Protein AF-A0A841J0K7-F1 (afdb_monomer_lite)

Sequence (128 aa):
MTTTETADQQRRRPMVLHPRRRPQEEREVPAPGAAVTATAQAAEIRTIAAMFCGDTHIYKVCATSGGVLLQYSRDVDSPAPALEAVGYTTTVLRAGLLLVTGGLDLVELLDAQIAGLTALREAIAETR

pLDDT: mean 76.12, std 19.6, range [40.81, 97.69]

Organism: NCBI:txid1478215

Foldseek 3Di:
DDDDDDDDDDDDDDDPDDPPDDPPPPPPPQDPVLVVVQVVVQVVLLVQLCVQFNNVFWDDWDGDSAHIKTFGHLVTDDSQVSLVVQPWDWDDPDRRIIGTHDGPPVVVVVVVVVVVVVVVVVVVVVVD

Structure (mmCIF, N/CA/C/O backbone):
data_AF-A0A841J0K7-F1
#
_entry.id   AF-A0A841J0K7-F1
#
loop_
_atom_site.group_PDB
_atom_site.id
_atom_site.type_symbol
_atom_site.label_atom_id
_atom_site.label_alt_id
_atom_site.label_comp_id
_atom_site.label_asym_id
_atom_site.label_entity_id
_atom_site.label_seq_id
_atom_site.pdbx_PDB_ins_code
_atom_site.Cartn_x
_atom_site.Cartn_y
_atom_site.Cartn_z
_atom_site.occupancy
_atom_site.B_iso_or_equiv
_atom_site.auth_seq_id
_atom_site.auth_comp_id
_atom_site.auth_asym_id
_atom_site.auth_atom_id
_atom_site.pdbx_PDB_model_num
ATOM 1 N N . MET A 1 1 ? -26.682 34.045 -79.552 1.00 47.53 1 MET A N 1
ATOM 2 C CA . MET A 1 1 ? -25.673 33.012 -79.240 1.00 47.53 1 MET A CA 1
ATOM 3 C C . MET A 1 1 ? -24.543 33.651 -78.446 1.00 47.53 1 MET A C 1
ATOM 5 O O . MET A 1 1 ? -23.654 34.213 -79.069 1.00 47.53 1 MET A O 1
ATOM 9 N N . THR A 1 2 ? -24.600 33.623 -77.111 1.00 40.81 2 THR A N 1
ATOM 10 C CA . THR A 1 2 ? -23.433 33.639 -76.198 1.00 40.81 2 THR A CA 1
ATOM 11 C C . THR A 1 2 ? -23.911 33.420 -74.758 1.00 40.81 2 THR A C 1
ATOM 13 O O . THR A 1 2 ? -25.086 33.606 -74.456 1.00 40.81 2 THR A O 1
ATOM 16 N N . THR A 1 3 ? -23.006 32.904 -73.942 1.00 47.28 3 THR A N 1
ATOM 17 C CA . THR A 1 3 ? -23.185 31.914 -72.876 1.00 47.28 3 THR A CA 1
ATOM 18 C C . THR A 1 3 ? -23.316 32.502 -71.466 1.00 47.28 3 THR A C 1
ATOM 20 O O . THR A 1 3 ? -22.927 33.631 -71.196 1.00 47.28 3 THR A O 1
ATOM 23 N N . THR A 1 4 ? -23.871 31.675 -70.583 1.00 46.41 4 THR A N 1
ATOM 24 C CA . THR A 1 4 ? -24.136 31.824 -69.146 1.00 46.41 4 THR A CA 1
ATOM 25 C C . THR A 1 4 ? -22.865 31.815 -68.279 1.00 46.41 4 THR A C 1
ATOM 27 O O . THR A 1 4 ? -22.072 30.890 -68.410 1.00 46.41 4 THR A O 1
ATOM 30 N N . GLU A 1 5 ? -22.732 32.745 -67.325 1.00 46.31 5 GLU A N 1
ATOM 31 C CA . GLU A 1 5 ? -21.845 32.648 -66.140 1.00 46.31 5 GLU A CA 1
ATOM 32 C C . GLU A 1 5 ? -22.324 33.688 -65.099 1.00 46.31 5 GLU A C 1
ATOM 34 O O . GLU A 1 5 ? -22.131 34.885 -65.267 1.00 46.31 5 GLU A O 1
ATOM 39 N N . THR A 1 6 ? -23.333 33.397 -64.278 1.00 44.03 6 THR A N 1
ATOM 40 C CA . THR A 1 6 ? -23.336 32.701 -62.975 1.00 44.03 6 THR A CA 1
ATOM 41 C C . THR A 1 6 ? -22.462 33.337 -61.886 1.00 44.03 6 THR A C 1
ATOM 43 O O . THR A 1 6 ? -21.244 33.275 -61.932 1.00 44.03 6 THR A O 1
ATOM 46 N N . ALA A 1 7 ? -23.165 33.786 -60.840 1.00 43.88 7 ALA A N 1
ATOM 47 C CA . ALA A 1 7 ? -22.740 33.930 -59.447 1.00 43.88 7 ALA A CA 1
ATOM 48 C C . ALA A 1 7 ? -21.775 35.065 -59.084 1.00 43.88 7 ALA A C 1
ATOM 50 O O . ALA A 1 7 ? -20.570 34.878 -59.012 1.00 43.88 7 ALA A O 1
ATOM 51 N N . ASP A 1 8 ? -22.346 36.162 -58.590 1.00 47.88 8 ASP A N 1
ATOM 52 C CA . ASP A 1 8 ? -21.877 36.710 -57.321 1.00 47.88 8 ASP A CA 1
ATOM 53 C C . ASP A 1 8 ? -23.015 37.481 -56.634 1.00 47.88 8 ASP A C 1
ATOM 55 O O . ASP A 1 8 ? -23.945 37.947 -57.289 1.00 47.88 8 ASP A O 1
ATOM 59 N N . GLN A 1 9 ? -22.920 37.648 -55.317 1.00 45.91 9 GLN A N 1
ATOM 60 C CA . GLN A 1 9 ? -23.702 38.615 -54.538 1.00 45.91 9 GLN A CA 1
ATOM 61 C C . GLN A 1 9 ? -25.055 38.168 -53.946 1.00 45.91 9 GLN A C 1
ATOM 63 O O . GLN A 1 9 ? -26.043 38.898 -53.926 1.00 45.91 9 GLN A O 1
ATOM 68 N N . GLN A 1 10 ? -25.060 37.022 -53.268 1.00 51.50 10 GLN A N 1
ATOM 69 C CA . GLN A 1 10 ? -25.915 36.829 -52.090 1.00 51.50 10 GLN A CA 1
ATOM 70 C C . GLN A 1 10 ? -25.067 36.269 -50.954 1.00 51.50 10 GLN A C 1
ATOM 72 O O . GLN A 1 10 ? -24.653 35.119 -51.035 1.00 51.50 10 GLN A O 1
ATOM 77 N N . ARG A 1 11 ? -24.823 37.078 -49.907 1.00 45.94 11 ARG A N 1
ATOM 78 C CA . ARG A 1 11 ? -24.622 36.679 -48.489 1.00 45.94 11 ARG A CA 1
ATOM 79 C C . ARG A 1 11 ? -24.061 37.851 -47.671 1.00 45.94 11 ARG A C 1
ATOM 81 O O . ARG A 1 11 ? -22.885 37.907 -47.337 1.00 45.94 11 ARG A O 1
ATOM 88 N N . ARG A 1 12 ? -24.934 38.782 -47.280 1.00 53.62 12 ARG A N 1
ATOM 89 C CA . ARG A 1 12 ? -24.709 39.635 -46.101 1.00 53.62 12 ARG A CA 1
ATOM 90 C C . ARG A 1 12 ? -25.848 39.416 -45.112 1.00 53.62 12 ARG A C 1
ATOM 92 O O . ARG A 1 12 ? -26.882 40.069 -45.182 1.00 53.62 12 ARG A O 1
ATOM 99 N N . ARG A 1 13 ? -25.649 38.474 -44.191 1.00 55.69 13 ARG A N 1
ATOM 100 C CA . ARG A 1 13 ? -26.305 38.463 -42.879 1.00 55.69 13 ARG A CA 1
ATOM 101 C C . ARG A 1 13 ? -25.236 38.117 -41.842 1.00 55.69 13 ARG A C 1
ATOM 103 O O . ARG A 1 13 ? -24.584 37.088 -42.009 1.00 55.69 13 ARG A O 1
ATOM 110 N N . PRO A 1 14 ? -25.013 38.948 -40.813 1.00 46.69 14 PRO A N 1
ATOM 111 C CA . PRO A 1 14 ? -24.105 38.593 -39.736 1.00 46.69 14 PRO A CA 1
ATOM 112 C C . PRO A 1 14 ? -24.740 37.468 -38.912 1.00 46.69 14 PRO A C 1
ATOM 114 O O . PRO A 1 14 ? -25.845 37.604 -38.390 1.00 46.69 14 PRO A O 1
ATOM 117 N N . MET A 1 15 ? -24.046 36.337 -38.824 1.00 41.97 15 MET A N 1
ATOM 118 C CA . MET A 1 15 ? -24.405 35.252 -37.923 1.00 41.97 15 MET A CA 1
ATOM 119 C C . MET A 1 15 ? -23.807 35.591 -36.555 1.00 41.97 15 MET A C 1
ATOM 121 O O . MET A 1 15 ? -22.602 35.466 -36.349 1.00 41.97 15 MET A O 1
ATOM 125 N N . VAL A 1 16 ? -24.637 36.078 -35.632 1.00 57.09 16 VAL A N 1
ATOM 126 C CA . VAL A 1 16 ? -24.249 36.262 -34.228 1.00 57.09 16 VAL A CA 1
ATOM 127 C C . VAL A 1 16 ? -24.076 34.871 -33.618 1.00 57.09 16 VAL A C 1
ATOM 129 O O . VAL A 1 16 ? -25.054 34.231 -33.225 1.00 57.09 16 VAL A O 1
ATOM 132 N N . LEU A 1 17 ? -22.833 34.381 -33.566 1.00 52.72 17 LEU A N 1
ATOM 133 C CA . LEU A 1 17 ? -22.489 33.198 -32.781 1.00 52.72 17 LEU A CA 1
ATOM 134 C C . LEU A 1 17 ? -22.757 33.516 -31.307 1.00 52.72 17 LEU A C 1
ATOM 136 O O . LEU A 1 17 ? -21.982 34.206 -30.650 1.00 52.72 17 LEU A O 1
ATOM 140 N N . HIS A 1 18 ? -23.863 33.000 -30.783 1.00 53.56 18 HIS A N 1
ATOM 141 C CA . HIS A 1 18 ? -24.041 32.890 -29.345 1.00 53.56 18 HIS A CA 1
ATOM 142 C C . HIS A 1 18 ? -23.062 31.818 -28.846 1.00 53.56 18 HIS A C 1
ATOM 144 O O . HIS A 1 18 ? -23.048 30.715 -29.408 1.00 53.56 18 HIS A O 1
ATOM 150 N N . PRO A 1 19 ? -22.240 32.079 -27.816 1.00 50.8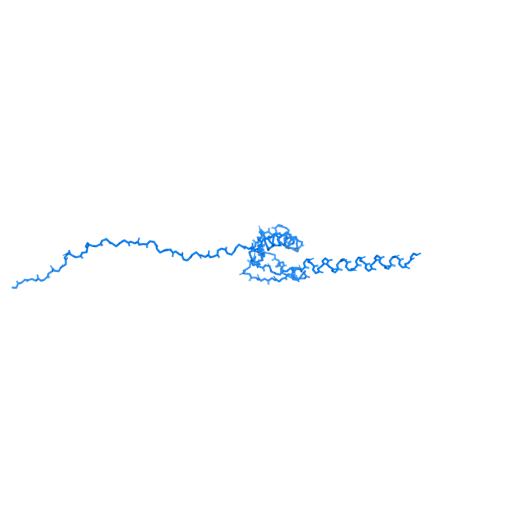8 19 PRO A N 1
ATOM 151 C CA . PRO A 1 19 ? -21.441 31.026 -27.217 1.00 50.88 19 PRO A CA 1
ATOM 152 C C . PRO A 1 19 ? -22.393 29.990 -26.610 1.00 50.88 19 PRO A C 1
ATOM 154 O O . PRO A 1 19 ? -23.168 30.292 -25.701 1.00 50.88 19 PRO A O 1
ATOM 157 N N . ARG A 1 20 ? -22.347 28.755 -27.127 1.00 48.75 20 ARG A N 1
ATOM 158 C CA . ARG A 1 20 ? -22.957 27.592 -26.474 1.00 48.75 20 ARG A CA 1
ATOM 159 C C . ARG A 1 20 ? -22.383 27.515 -25.059 1.00 48.75 20 ARG A C 1
ATOM 161 O O . ARG A 1 20 ? -21.216 27.162 -24.891 1.00 48.75 20 ARG A O 1
ATOM 168 N N . ARG A 1 21 ? -23.193 27.845 -24.047 1.00 49.47 21 ARG A N 1
ATOM 169 C CA . ARG A 1 21 ? -22.920 27.467 -22.657 1.00 49.47 21 ARG A CA 1
ATOM 170 C C . ARG A 1 21 ? -22.714 25.954 -22.653 1.00 49.47 21 ARG A C 1
ATOM 172 O O . ARG A 1 21 ? -23.640 25.212 -22.974 1.00 49.47 21 ARG A O 1
ATOM 179 N N . ARG A 1 22 ? -21.493 25.503 -22.355 1.00 54.69 22 ARG A N 1
ATOM 180 C CA . ARG A 1 22 ? -21.274 24.106 -21.969 1.00 54.69 22 ARG A CA 1
ATOM 181 C C . ARG A 1 22 ? -22.165 23.841 -20.748 1.00 54.69 22 ARG A C 1
ATOM 183 O O . ARG A 1 22 ? -22.266 24.743 -19.910 1.00 54.69 22 ARG A O 1
ATOM 190 N N . PRO A 1 23 ? -22.810 22.670 -20.636 1.00 44.69 23 PRO A N 1
ATOM 191 C CA . PRO A 1 23 ? -23.369 22.249 -19.360 1.00 44.69 23 PRO A CA 1
ATOM 192 C C . PRO A 1 23 ? -22.246 22.366 -18.330 1.00 44.69 23 PRO A C 1
ATOM 194 O O . PRO A 1 23 ? -21.139 21.884 -18.577 1.00 44.69 23 PRO A O 1
ATOM 197 N N . GLN A 1 24 ? -22.485 23.101 -17.245 1.00 44.91 24 GLN A N 1
ATOM 198 C CA . GLN A 1 24 ? -21.602 23.046 -16.090 1.00 44.91 24 GLN A CA 1
ATOM 199 C C . GLN A 1 24 ? -21.602 21.586 -15.647 1.00 44.91 24 GLN A C 1
ATOM 201 O O . GLN A 1 24 ? -22.620 21.104 -15.164 1.00 44.91 24 GLN A O 1
ATOM 206 N N . GLU A 1 25 ? -20.493 20.880 -15.877 1.00 48.53 25 GLU A N 1
ATOM 207 C CA . GLU A 1 25 ? -20.167 19.700 -15.088 1.00 48.53 25 GLU A CA 1
ATOM 208 C C . GLU A 1 25 ? -20.250 20.152 -13.637 1.00 48.53 25 GLU A C 1
ATOM 210 O O . GLU A 1 25 ? -19.482 21.007 -13.181 1.00 48.53 25 GLU A O 1
ATOM 215 N N . GLU A 1 26 ? -21.277 19.653 -12.967 1.00 44.84 26 GLU A N 1
ATOM 216 C CA . GLU A 1 26 ? -21.434 19.677 -11.532 1.00 44.84 26 GLU A CA 1
ATOM 217 C C . GLU A 1 26 ? -20.137 19.094 -10.972 1.00 44.84 26 GLU A C 1
ATOM 219 O O . GLU A 1 26 ? -19.889 17.892 -11.029 1.00 44.84 26 GLU A O 1
ATOM 224 N N . ARG A 1 27 ? -19.214 19.979 -10.576 1.00 46.44 27 ARG A N 1
ATOM 225 C CA . ARG A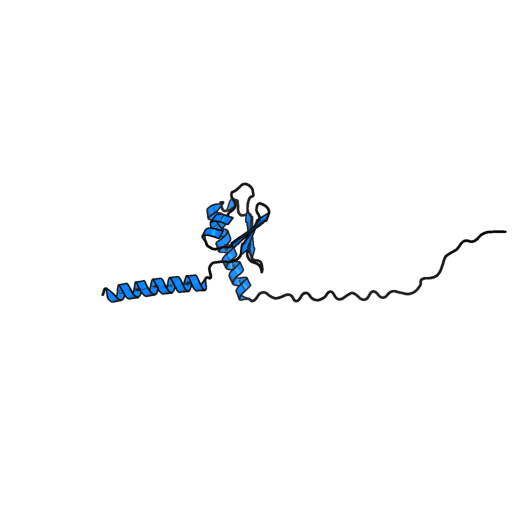 1 27 ? -17.996 19.586 -9.876 1.00 46.44 27 ARG A CA 1
ATOM 226 C C . ARG A 1 27 ? -18.464 19.065 -8.534 1.00 46.44 27 ARG A C 1
ATOM 228 O O . ARG A 1 27 ? -18.605 19.840 -7.592 1.00 46.44 27 ARG A O 1
ATOM 235 N N . GLU A 1 28 ? -18.746 17.773 -8.490 1.00 45.94 28 GLU A N 1
ATOM 236 C CA . GLU A 1 28 ? -18.959 17.033 -7.265 1.00 45.94 28 GLU A CA 1
ATOM 237 C C . GLU A 1 28 ? -17.685 17.213 -6.436 1.00 45.94 28 GLU A C 1
ATOM 239 O O . GLU A 1 28 ? -16.615 16.682 -6.744 1.00 45.94 28 GLU A O 1
ATOM 244 N N . VAL A 1 29 ? -17.759 18.120 -5.463 1.00 54.66 29 VAL A N 1
ATOM 245 C CA . VAL A 1 29 ? -16.673 18.342 -4.518 1.00 54.66 29 VAL A CA 1
ATOM 246 C C . VAL A 1 29 ? -16.626 17.070 -3.682 1.00 54.66 29 VAL A C 1
ATOM 248 O O . VAL A 1 29 ? -17.620 16.779 -3.012 1.00 54.66 29 VAL A O 1
ATOM 251 N N . PRO A 1 30 ? -15.531 16.289 -3.724 1.00 52.81 30 PRO A N 1
ATOM 252 C CA . PRO A 1 30 ? -15.452 1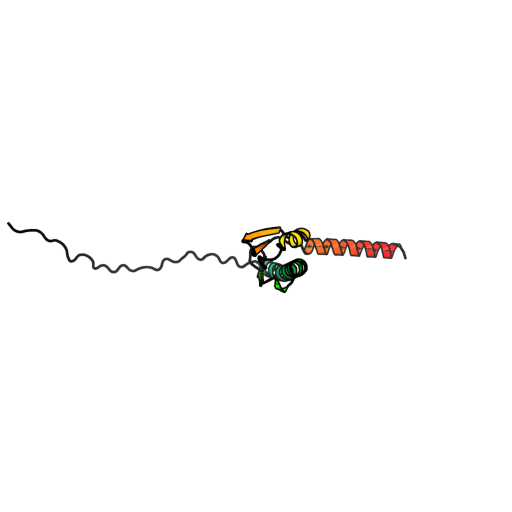5.087 -2.915 1.00 52.81 30 PRO A CA 1
ATOM 253 C C . PRO A 1 30 ? -15.668 15.482 -1.457 1.00 52.81 30 PRO A C 1
ATOM 255 O O . PRO A 1 30 ? -15.113 16.486 -0.995 1.00 52.81 30 PRO A O 1
ATOM 258 N N . ALA A 1 31 ? -16.500 14.713 -0.747 1.00 52.91 31 ALA A N 1
ATOM 259 C CA . ALA A 1 31 ? -16.754 14.950 0.665 1.00 52.91 31 ALA A CA 1
ATOM 260 C C . ALA A 1 31 ? -15.405 15.108 1.391 1.00 52.91 31 ALA A C 1
ATOM 262 O O . ALA A 1 31 ? -14.486 14.326 1.126 1.00 52.91 31 ALA A O 1
ATOM 263 N N . PRO A 1 32 ? -15.249 16.091 2.292 1.00 49.53 32 PRO A N 1
ATOM 264 C CA . PRO A 1 32 ? -13.958 16.408 2.903 1.00 49.53 32 PRO A CA 1
ATOM 265 C C . PRO A 1 32 ? -13.284 15.195 3.570 1.00 49.53 32 PRO A C 1
ATOM 267 O O . PRO A 1 32 ? -12.060 15.123 3.593 1.00 49.53 32 PRO A O 1
ATOM 270 N N . GLY A 1 33 ? -14.060 14.199 4.019 1.00 47.84 33 GLY A N 1
ATOM 271 C CA . GLY A 1 33 ? -13.538 12.921 4.513 1.00 47.84 33 GLY A CA 1
ATOM 272 C C . GLY A 1 33 ? -12.844 12.064 3.446 1.00 47.84 33 GLY A C 1
ATOM 273 O O . GLY A 1 33 ? -11.769 11.539 3.702 1.00 47.84 33 GLY A O 1
ATOM 274 N N . ALA A 1 34 ? -13.377 11.983 2.224 1.00 49.31 34 ALA A N 1
ATOM 275 C CA . ALA A 1 34 ? -12.813 11.155 1.153 1.00 49.31 34 ALA A CA 1
ATOM 276 C C . ALA A 1 34 ? -11.415 11.629 0.712 1.00 49.31 34 ALA A C 1
ATOM 278 O O . ALA A 1 34 ? -10.537 10.817 0.426 1.00 49.31 34 ALA A O 1
ATOM 279 N N . ALA A 1 35 ? -11.178 12.945 0.708 1.00 51.72 35 ALA A N 1
ATOM 280 C CA . ALA A 1 35 ? -9.879 13.521 0.354 1.00 51.72 35 ALA A CA 1
ATOM 281 C C . ALA A 1 35 ? -8.799 13.271 1.430 1.00 51.72 35 ALA A C 1
ATOM 283 O O . ALA A 1 35 ? -7.624 13.075 1.102 1.00 51.72 35 ALA A O 1
ATOM 284 N N . VAL A 1 36 ? -9.189 13.243 2.710 1.00 52.81 36 VAL A N 1
ATOM 285 C CA . VAL A 1 36 ? -8.283 12.952 3.835 1.00 52.81 36 VAL A CA 1
ATOM 286 C C . VAL A 1 36 ? -7.933 11.463 3.870 1.00 52.81 36 VAL A C 1
ATOM 288 O O . VAL A 1 36 ? -6.761 11.110 3.992 1.00 52.81 36 VAL A O 1
ATOM 291 N N . THR A 1 37 ? -8.911 10.581 3.653 1.00 60.56 37 THR A N 1
ATOM 292 C CA . THR A 1 37 ? -8.668 9.132 3.585 1.00 60.56 37 THR A CA 1
ATOM 293 C C . THR A 1 37 ? -7.769 8.768 2.400 1.00 60.56 37 THR A C 1
ATOM 295 O O . THR A 1 37 ? -6.812 8.016 2.564 1.00 60.56 37 THR A O 1
ATOM 298 N N . ALA A 1 38 ? -7.985 9.375 1.227 1.00 60.72 38 ALA A N 1
ATOM 299 C CA . ALA A 1 38 ? -7.175 9.097 0.039 1.00 60.72 38 ALA A CA 1
ATOM 300 C C . ALA A 1 38 ? -5.712 9.570 0.171 1.00 60.72 38 ALA A C 1
ATOM 302 O O . ALA A 1 38 ? -4.801 8.951 -0.382 1.00 60.72 38 ALA A O 1
ATOM 303 N N . THR A 1 39 ? -5.458 10.658 0.908 1.00 66.94 39 THR A N 1
ATOM 304 C CA . THR A 1 39 ? -4.089 11.144 1.162 1.00 66.94 39 THR A CA 1
ATOM 305 C C . THR A 1 39 ? -3.350 10.299 2.201 1.00 66.94 39 THR A C 1
ATOM 307 O O . THR A 1 39 ? -2.167 10.020 2.002 1.00 66.94 39 THR A O 1
ATOM 310 N N . ALA A 1 40 ? -4.032 9.822 3.249 1.00 69.12 40 ALA A N 1
ATOM 311 C CA . ALA A 1 40 ? -3.462 8.869 4.207 1.00 69.12 40 ALA A CA 1
ATOM 312 C C . ALA A 1 40 ? -3.122 7.520 3.542 1.00 69.12 40 ALA A C 1
ATOM 314 O O . ALA A 1 40 ? -2.000 7.027 3.676 1.00 69.12 40 ALA A O 1
ATOM 315 N N . GLN A 1 41 ? -4.039 6.988 2.728 1.00 80.19 41 GLN A N 1
ATOM 316 C CA . GLN A 1 41 ? -3.822 5.764 1.949 1.00 80.19 41 GLN A CA 1
ATOM 317 C C . GLN A 1 41 ? -2.644 5.897 0.977 1.00 80.19 41 GLN A C 1
ATOM 319 O O . GLN A 1 41 ? -1.874 4.958 0.807 1.00 80.19 41 GLN A O 1
ATOM 324 N N . ALA A 1 42 ? -2.436 7.068 0.363 1.00 87.62 42 ALA A N 1
ATOM 325 C CA . ALA A 1 42 ? -1.304 7.277 -0.540 1.00 87.62 42 ALA A CA 1
ATOM 326 C C . ALA A 1 42 ? 0.061 7.114 0.157 1.00 87.62 42 ALA A C 1
ATOM 328 O O . ALA A 1 42 ? 0.999 6.592 -0.450 1.00 87.62 42 ALA A O 1
ATOM 329 N N . ALA A 1 43 ? 0.188 7.529 1.421 1.00 88.88 43 ALA A N 1
ATOM 330 C CA . ALA A 1 43 ? 1.420 7.346 2.190 1.00 88.88 43 ALA A CA 1
ATOM 331 C C . ALA A 1 43 ? 1.653 5.871 2.560 1.00 88.88 43 ALA A C 1
ATOM 333 O O . ALA A 1 43 ? 2.772 5.364 2.439 1.00 88.88 43 ALA A O 1
ATOM 334 N N . GLU A 1 44 ? 0.593 5.169 2.957 1.00 89.00 44 GLU A N 1
ATOM 335 C CA . GLU A 1 44 ? 0.648 3.741 3.271 1.00 89.00 44 GLU A CA 1
ATOM 336 C C . GLU A 1 44 ? 0.991 2.904 2.030 1.00 89.00 44 GLU A C 1
ATOM 338 O O . GLU A 1 44 ? 1.961 2.146 2.042 1.00 89.00 44 GLU A O 1
ATOM 343 N N . ILE A 1 45 ? 0.277 3.120 0.921 1.00 92.69 45 ILE A N 1
ATOM 344 C CA . ILE A 1 45 ? 0.511 2.447 -0.365 1.00 92.69 45 ILE A CA 1
ATOM 345 C C . ILE A 1 45 ? 1.941 2.679 -0.843 1.00 92.69 45 ILE A C 1
ATOM 347 O O . ILE A 1 45 ? 2.588 1.741 -1.312 1.00 92.69 45 ILE A O 1
ATOM 351 N N . ARG A 1 46 ? 2.469 3.904 -0.693 1.00 94.69 46 ARG A N 1
ATOM 352 C CA . ARG A 1 46 ? 3.876 4.179 -1.002 1.00 94.69 46 ARG A CA 1
ATOM 353 C C . ARG A 1 46 ? 4.804 3.313 -0.156 1.00 94.69 46 ARG A C 1
ATOM 355 O O . ARG A 1 46 ? 5.740 2.739 -0.699 1.00 94.69 46 ARG A O 1
ATOM 362 N N . THR A 1 47 ? 4.548 3.230 1.145 1.00 94.25 47 THR A N 1
ATOM 363 C CA . THR A 1 47 ? 5.385 2.478 2.087 1.00 94.25 47 THR A CA 1
ATOM 364 C C . THR A 1 47 ? 5.384 0.989 1.751 1.00 94.25 47 THR A C 1
ATOM 366 O O . THR A 1 47 ? 6.452 0.400 1.607 1.00 94.25 47 THR A O 1
ATOM 369 N N . ILE A 1 48 ? 4.209 0.392 1.536 1.00 93.12 48 ILE A N 1
ATOM 370 C CA . ILE A 1 48 ? 4.074 -1.023 1.156 1.00 93.12 48 ILE A CA 1
ATOM 371 C C . ILE A 1 48 ? 4.791 -1.295 -0.172 1.00 93.12 48 ILE A C 1
ATOM 373 O O . ILE A 1 48 ? 5.607 -2.214 -0.265 1.00 93.12 48 ILE A O 1
ATOM 377 N N . ALA A 1 49 ? 4.544 -0.463 -1.189 1.00 94.06 49 ALA A N 1
ATOM 378 C CA . ALA A 1 49 ? 5.161 -0.630 -2.501 1.00 94.06 49 ALA A CA 1
ATOM 379 C C . ALA A 1 49 ? 6.690 -0.477 -2.450 1.00 94.06 49 ALA A C 1
ATOM 381 O O . ALA A 1 49 ? 7.402 -1.247 -3.092 1.00 94.06 49 ALA A O 1
ATOM 382 N N . ALA A 1 50 ? 7.202 0.473 -1.662 1.00 94.69 50 ALA A N 1
ATOM 383 C CA . ALA A 1 50 ? 8.634 0.681 -1.474 1.00 94.69 50 ALA A CA 1
ATOM 384 C C . ALA A 1 50 ? 9.300 -0.467 -0.700 1.00 94.69 50 ALA A C 1
ATOM 386 O O . ALA A 1 50 ? 10.426 -0.832 -1.027 1.00 94.69 50 ALA A O 1
ATOM 387 N N . MET A 1 51 ? 8.622 -1.071 0.283 1.00 93.81 51 MET A N 1
ATOM 388 C CA . MET A 1 51 ? 9.136 -2.259 0.979 1.00 93.81 51 MET A CA 1
ATOM 389 C C . MET A 1 51 ? 9.252 -3.470 0.047 1.00 93.81 51 MET A C 1
ATOM 391 O O . MET A 1 51 ? 10.163 -4.276 0.214 1.00 93.81 51 MET A O 1
ATOM 395 N N . PHE A 1 52 ? 8.354 -3.590 -0.933 1.00 94.12 52 PHE A N 1
ATOM 396 C CA . PHE A 1 52 ? 8.360 -4.704 -1.879 1.00 94.12 52 PHE A CA 1
ATOM 397 C C . PHE A 1 52 ? 9.328 -4.488 -3.052 1.00 94.12 52 PHE A C 1
ATOM 399 O O . PHE A 1 52 ? 10.137 -5.358 -3.358 1.00 94.12 52 PHE A O 1
ATOM 406 N N . CYS A 1 53 ? 9.261 -3.324 -3.706 1.00 91.12 53 CYS A N 1
ATOM 407 C CA . CYS A 1 53 ? 10.003 -3.038 -4.941 1.00 91.12 53 CYS A CA 1
ATOM 408 C C . CYS A 1 53 ? 11.302 -2.250 -4.724 1.00 91.12 53 CYS A C 1
ATOM 410 O O . CYS A 1 53 ? 12.074 -2.102 -5.664 1.00 91.12 53 CYS A O 1
ATOM 412 N N . GLY A 1 54 ? 11.519 -1.681 -3.535 1.00 91.25 54 GLY A N 1
ATOM 413 C CA . GLY A 1 54 ? 12.523 -0.644 -3.280 1.00 91.25 54 GLY A CA 1
ATOM 414 C C . GLY A 1 54 ? 12.015 0.768 -3.613 1.00 91.25 54 GLY A C 1
ATOM 415 O O . GLY A 1 54 ? 11.387 0.995 -4.647 1.00 91.25 54 GLY A O 1
ATOM 416 N N . ASP A 1 55 ? 12.314 1.753 -2.755 1.00 92.62 55 ASP A N 1
ATOM 417 C CA . ASP A 1 55 ? 11.825 3.142 -2.904 1.00 92.62 55 ASP A CA 1
ATOM 418 C C . ASP A 1 55 ? 12.302 3.807 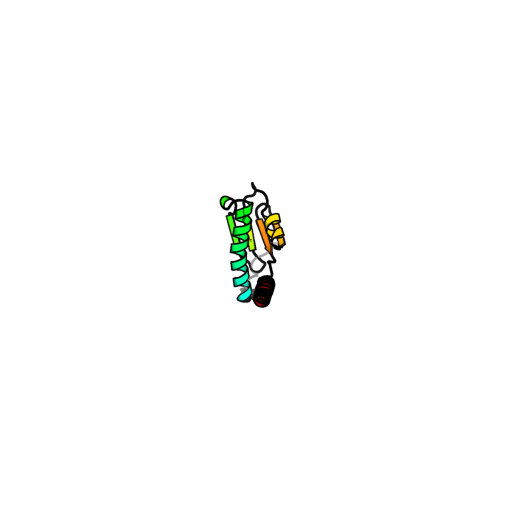-4.211 1.00 92.62 55 ASP A C 1
ATOM 420 O O . ASP A 1 55 ? 11.564 4.573 -4.824 1.00 92.62 55 ASP A O 1
ATOM 424 N N . THR A 1 56 ? 13.486 3.440 -4.720 1.00 94.62 56 THR A N 1
ATOM 425 C CA . THR A 1 56 ? 14.023 3.932 -6.006 1.00 94.62 56 THR A CA 1
ATOM 426 C C . THR A 1 56 ? 13.180 3.534 -7.217 1.00 94.62 56 THR A C 1
ATOM 428 O O . THR A 1 56 ? 13.308 4.136 -8.284 1.00 94.62 56 THR A O 1
ATOM 431 N N . HIS A 1 57 ? 12.323 2.525 -7.066 1.00 94.69 57 HIS A N 1
ATOM 432 C CA . HIS A 1 57 ? 11.456 2.025 -8.125 1.00 94.69 57 HIS A CA 1
ATOM 433 C C . HIS A 1 57 ? 10.044 2.612 -8.064 1.00 94.69 57 HIS A C 1
ATOM 435 O O . HIS A 1 57 ? 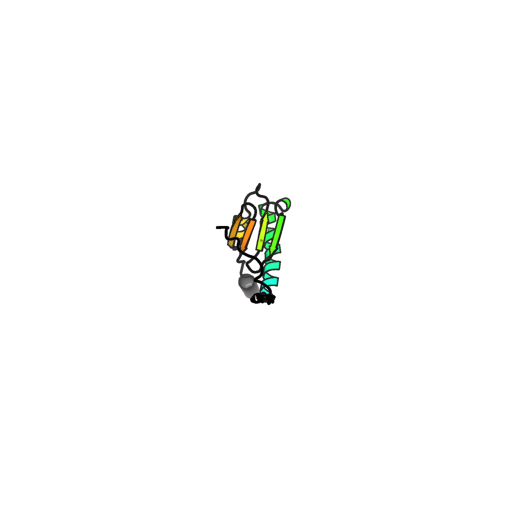9.235 2.304 -8.937 1.00 94.69 57 HIS A O 1
ATOM 441 N N . ILE A 1 58 ? 9.746 3.482 -7.091 1.00 96.56 58 ILE A N 1
ATOM 442 C CA . ILE A 1 58 ? 8.456 4.165 -6.969 1.00 96.56 58 ILE A CA 1
ATOM 443 C C . ILE A 1 58 ? 8.587 5.595 -7.495 1.00 96.56 58 ILE A C 1
ATOM 445 O O . ILE A 1 58 ? 9.195 6.462 -6.875 1.00 96.56 58 ILE A O 1
ATOM 449 N N . TYR A 1 59 ? 7.990 5.866 -8.655 1.00 95.75 59 TYR A N 1
ATOM 450 C CA . TYR A 1 59 ? 8.123 7.168 -9.314 1.00 95.75 59 TYR A CA 1
ATOM 451 C C . TYR A 1 59 ? 7.087 8.179 -8.847 1.00 95.75 59 TYR A C 1
ATOM 453 O O . TYR A 1 59 ? 7.377 9.372 -8.748 1.00 95.75 59 TYR A O 1
ATOM 461 N N . LYS A 1 60 ? 5.853 7.726 -8.612 1.00 95.06 60 LYS A N 1
ATOM 462 C CA . LYS A 1 60 ? 4.766 8.625 -8.229 1.00 95.06 60 LYS A CA 1
ATOM 463 C C . LYS A 1 60 ? 3.662 7.881 -7.503 1.00 95.06 60 LYS A C 1
ATOM 465 O O . LYS A 1 60 ? 3.251 6.809 -7.932 1.00 95.06 60 LYS A O 1
ATOM 470 N N . VAL A 1 61 ? 3.126 8.516 -6.468 1.00 95.12 61 VAL A N 1
ATOM 471 C CA . VAL A 1 61 ? 1.894 8.095 -5.800 1.00 95.12 61 VAL A CA 1
ATOM 472 C C . VAL A 1 61 ? 0.957 9.294 -5.752 1.00 95.12 61 VAL A C 1
ATOM 474 O O . VAL A 1 61 ? 1.370 10.381 -5.349 1.00 95.12 61 VAL A O 1
ATOM 477 N N . CYS A 1 62 ? -0.270 9.139 -6.243 1.00 92.69 62 CYS A N 1
ATOM 478 C CA . CYS A 1 62 ? -1.222 10.238 -6.378 1.00 92.69 62 CYS A CA 1
ATOM 479 C C . CYS A 1 62 ? -2.610 9.807 -5.914 1.00 92.69 62 CYS A C 1
ATOM 481 O O . CYS A 1 62 ? -3.218 8.932 -6.526 1.00 92.69 62 CYS A O 1
ATOM 483 N N . ALA A 1 63 ? -3.129 10.464 -4.880 1.00 88.94 63 ALA A N 1
ATOM 484 C CA . ALA A 1 63 ? -4.529 10.340 -4.500 1.00 88.94 63 ALA A CA 1
ATOM 485 C C . ALA A 1 63 ? -5.434 10.934 -5.592 1.00 88.94 63 ALA A C 1
ATOM 487 O O . ALA A 1 63 ? -5.134 11.979 -6.176 1.00 88.94 63 ALA A O 1
ATOM 488 N N . THR A 1 64 ? -6.539 10.257 -5.865 1.00 84.75 64 THR A N 1
ATOM 489 C CA . THR A 1 64 ? -7.603 10.665 -6.786 1.00 84.75 64 THR A CA 1
ATOM 490 C C . THR A 1 64 ? -8.954 10.428 -6.113 1.00 84.75 64 THR A C 1
ATOM 492 O O . THR A 1 64 ? -9.025 9.773 -5.075 1.00 84.75 64 THR A O 1
ATOM 495 N N . SER A 1 65 ? -10.045 10.920 -6.702 1.00 74.19 65 SER A N 1
ATOM 496 C CA . SER A 1 65 ? -11.398 10.641 -6.196 1.00 74.19 65 SER A CA 1
ATOM 497 C C . SER A 1 65 ? -11.778 9.156 -6.254 1.00 74.19 65 SER A C 1
ATOM 499 O O . SER A 1 65 ? -12.647 8.731 -5.505 1.00 74.19 65 SER A O 1
ATOM 501 N N . GLY A 1 66 ? -11.133 8.371 -7.123 1.00 75.38 66 GLY A N 1
ATOM 502 C CA . GLY A 1 66 ? -11.400 6.942 -7.302 1.00 75.38 66 GLY A CA 1
ATOM 503 C C . GLY A 1 66 ? -10.421 6.007 -6.588 1.00 75.38 66 GLY A C 1
ATOM 504 O O . GLY A 1 66 ? -10.476 4.809 -6.834 1.00 75.38 66 GLY A O 1
ATOM 505 N N . GLY A 1 67 ? -9.504 6.526 -5.763 1.00 86.62 67 GLY A N 1
ATOM 506 C CA . GLY A 1 67 ? -8.440 5.751 -5.111 1.00 86.62 67 GLY A CA 1
ATOM 507 C C . GLY A 1 67 ? -7.055 6.348 -5.350 1.00 86.62 67 GLY A C 1
ATOM 508 O O . GLY A 1 67 ? -6.915 7.543 -5.616 1.00 86.62 67 GLY A O 1
ATOM 509 N N . VAL A 1 68 ? -6.011 5.529 -5.281 1.00 92.00 68 VAL A N 1
ATOM 510 C CA . VAL A 1 68 ? -4.614 5.965 -5.386 1.00 92.00 68 VAL A CA 1
ATOM 511 C C . VAL A 1 68 ? -3.966 5.404 -6.645 1.00 92.00 68 VAL A C 1
ATOM 513 O O . VAL A 1 68 ? -3.944 4.201 -6.879 1.00 92.00 68 VAL A O 1
ATOM 516 N N . LEU A 1 69 ? -3.390 6.282 -7.460 1.00 95.00 69 LEU A N 1
ATOM 517 C CA . LEU A 1 69 ? -2.556 5.893 -8.590 1.00 95.00 69 LEU A CA 1
ATOM 518 C C . LEU A 1 69 ? -1.113 5.696 -8.130 1.00 95.00 69 LEU A C 1
ATOM 520 O O . LEU A 1 69 ? -0.503 6.620 -7.590 1.00 95.00 69 LEU A O 1
ATOM 524 N N . LEU A 1 70 ? -0.562 4.519 -8.411 1.00 96.06 70 LEU A N 1
ATOM 525 C CA . LEU A 1 70 ? 0.815 4.141 -8.119 1.00 96.06 70 LEU A CA 1
ATOM 526 C C . LEU A 1 70 ? 1.575 3.904 -9.426 1.00 96.06 70 LEU A C 1
ATOM 528 O O . LEU A 1 70 ? 1.272 2.980 -10.182 1.00 96.06 70 LEU A O 1
ATOM 532 N N . GLN A 1 71 ? 2.581 4.733 -9.683 1.00 97.69 71 GLN A N 1
ATOM 533 C CA . GLN A 1 71 ? 3.510 4.581 -10.794 1.00 97.69 71 GLN A CA 1
ATOM 534 C C . GLN A 1 71 ? 4.846 4.033 -10.287 1.00 97.69 71 GLN A C 1
ATOM 536 O O . GLN A 1 71 ? 5.465 4.628 -9.402 1.00 97.69 71 GLN A O 1
ATOM 541 N N . TYR A 1 72 ? 5.307 2.943 -10.895 1.00 97.06 72 TYR A N 1
ATOM 542 C CA . TYR A 1 72 ? 6.523 2.228 -10.510 1.00 97.06 72 TYR A CA 1
ATOM 543 C C . TYR A 1 72 ? 7.338 1.800 -11.743 1.00 97.06 72 TYR A C 1
ATOM 545 O O . TYR A 1 72 ? 6.858 1.891 -12.881 1.00 97.06 72 TYR A O 1
ATOM 553 N N . SER A 1 73 ? 8.587 1.379 -11.528 1.00 96.88 73 SER A N 1
ATOM 554 C CA . SER A 1 73 ? 9.449 0.877 -12.602 1.00 96.88 73 SER A CA 1
ATOM 555 C C . SER A 1 73 ? 8.842 -0.355 -13.267 1.00 96.88 73 SER A C 1
ATOM 557 O O . SER A 1 73 ? 8.261 -1.213 -12.615 1.00 96.88 73 SER A O 1
ATOM 559 N N . ARG A 1 74 ? 8.991 -0.458 -14.587 1.00 94.31 74 ARG A N 1
ATOM 560 C CA . ARG A 1 74 ? 8.561 -1.646 -15.340 1.00 94.31 74 ARG A CA 1
ATOM 561 C C . ARG A 1 74 ? 9.561 -2.793 -15.255 1.00 94.31 74 ARG A C 1
ATOM 563 O O . ARG A 1 74 ? 9.221 -3.900 -15.649 1.00 94.31 74 ARG A O 1
ATOM 570 N N . ASP A 1 75 ? 10.763 -2.504 -14.768 1.00 94.31 75 ASP A N 1
ATOM 571 C CA . ASP A 1 75 ? 11.871 -3.456 -14.693 1.00 94.31 75 ASP A CA 1
ATOM 572 C C . ASP A 1 75 ? 11.857 -4.265 -13.386 1.00 94.31 75 ASP A C 1
ATOM 574 O O . ASP A 1 75 ? 12.730 -5.098 -13.169 1.00 94.31 75 ASP A O 1
ATOM 578 N N . VAL A 1 76 ? 10.886 -4.002 -12.506 1.00 93.75 76 VAL A N 1
ATOM 579 C CA . VAL A 1 76 ? 10.687 -4.714 -11.241 1.00 93.75 76 VAL A CA 1
ATOM 580 C C . VAL A 1 76 ? 9.333 -5.401 -11.217 1.00 93.75 76 VAL A C 1
ATOM 582 O O . VAL A 1 76 ? 8.419 -5.053 -11.975 1.00 93.75 76 VAL A O 1
ATOM 585 N N . ASP A 1 77 ? 9.201 -6.354 -10.303 1.00 94.06 77 ASP A N 1
ATOM 586 C CA . ASP A 1 77 ? 7.937 -7.025 -10.055 1.00 94.06 77 ASP A CA 1
ATOM 587 C C . ASP A 1 77 ? 6.857 -6.032 -9.620 1.00 94.06 77 ASP A C 1
ATOM 589 O O . ASP A 1 77 ? 7.111 -5.011 -8.979 1.00 94.06 77 ASP A O 1
ATOM 593 N N . SER A 1 78 ? 5.614 -6.323 -10.001 1.00 95.25 78 SER A N 1
ATOM 594 C CA . SER A 1 78 ? 4.486 -5.481 -9.620 1.00 95.25 78 SER A CA 1
ATOM 595 C C . SER A 1 78 ? 4.306 -5.482 -8.098 1.00 95.25 78 SER A C 1
ATOM 597 O O . SER A 1 78 ? 4.273 -6.562 -7.514 1.00 95.25 78 SER A O 1
ATOM 599 N N . PRO A 1 79 ? 4.086 -4.322 -7.447 1.00 95.62 79 PRO A N 1
ATOM 600 C CA . PRO A 1 79 ? 3.746 -4.270 -6.024 1.00 95.62 79 PRO A CA 1
ATOM 601 C C . PRO A 1 79 ? 2.311 -4.737 -5.728 1.00 95.62 79 PRO A C 1
ATOM 603 O O . PRO A 1 79 ? 1.912 -4.761 -4.565 1.00 95.62 79 PRO A O 1
ATOM 606 N N . ALA A 1 80 ? 1.525 -5.097 -6.752 1.00 94.75 80 ALA A N 1
ATOM 607 C CA . ALA A 1 80 ? 0.136 -5.525 -6.604 1.00 94.75 80 ALA A CA 1
ATOM 608 C C . ALA A 1 80 ? -0.069 -6.656 -5.574 1.00 94.75 80 ALA A C 1
ATOM 610 O O . ALA A 1 80 ? -0.897 -6.465 -4.685 1.00 94.75 80 ALA A O 1
ATOM 611 N N . PRO A 1 81 ? 0.712 -7.758 -5.572 1.00 94.94 81 PRO A N 1
ATOM 612 C CA . PRO A 1 81 ? 0.517 -8.841 -4.605 1.00 94.94 81 PRO A CA 1
ATOM 613 C C . PRO A 1 81 ? 0.730 -8.401 -3.150 1.00 94.94 81 PRO A C 1
ATOM 615 O O . PRO A 1 81 ? 0.029 -8.860 -2.253 1.00 94.94 81 PRO A O 1
ATOM 618 N N . ALA A 1 82 ? 1.678 -7.491 -2.904 1.00 92.44 82 ALA A N 1
ATOM 619 C CA . ALA A 1 82 ? 1.933 -6.964 -1.565 1.00 92.44 82 ALA A CA 1
ATOM 620 C C . ALA A 1 82 ? 0.790 -6.063 -1.078 1.00 92.44 82 ALA A C 1
ATOM 622 O O . ALA A 1 82 ? 0.426 -6.108 0.092 1.00 92.44 82 ALA A O 1
ATOM 623 N N . LEU A 1 83 ? 0.209 -5.265 -1.975 1.00 92.88 83 LEU A N 1
ATOM 624 C CA . LEU A 1 83 ? -0.942 -4.417 -1.667 1.00 92.88 83 LEU A CA 1
ATOM 625 C C . LEU A 1 83 ? -2.200 -5.262 -1.408 1.00 92.88 83 LEU A C 1
ATOM 627 O O . LEU A 1 83 ? -2.916 -5.021 -0.437 1.00 92.88 83 LEU A O 1
ATOM 631 N N . GLU A 1 84 ? -2.429 -6.293 -2.220 1.00 91.31 84 GLU A N 1
ATOM 632 C CA . GLU A 1 84 ? -3.559 -7.219 -2.071 1.00 91.31 84 GLU A CA 1
ATOM 633 C C . GLU A 1 84 ? -3.495 -8.023 -0.773 1.00 91.31 84 GLU A C 1
ATOM 635 O O . GLU A 1 84 ? -4.519 -8.214 -0.120 1.00 91.31 84 GLU A O 1
ATOM 640 N N . ALA A 1 85 ? -2.295 -8.409 -0.329 1.00 87.75 85 ALA A N 1
ATOM 641 C CA . ALA A 1 85 ? -2.101 -9.073 0.959 1.00 87.75 85 ALA A CA 1
ATOM 642 C C . ALA A 1 85 ? -2.520 -8.209 2.167 1.00 87.75 85 ALA A C 1
ATOM 644 O O . ALA A 1 85 ? -2.847 -8.751 3.221 1.00 87.75 85 ALA A O 1
ATOM 645 N N . VAL A 1 86 ? -2.528 -6.880 2.016 1.00 84.81 86 VAL A N 1
ATOM 646 C CA . VAL A 1 86 ? -2.961 -5.918 3.049 1.00 84.81 86 VAL A CA 1
ATOM 647 C C . VAL A 1 86 ? -4.454 -5.565 2.907 1.00 84.81 86 VAL A C 1
ATOM 649 O O . VAL A 1 86 ? -5.007 -4.835 3.722 1.00 84.81 86 VAL A O 1
ATOM 652 N N . GLY A 1 87 ? -5.142 -6.118 1.903 1.00 85.06 87 GLY A N 1
ATOM 653 C CA . GLY A 1 87 ? -6.573 -5.897 1.671 1.00 85.06 87 GLY A CA 1
ATOM 654 C C . GLY A 1 87 ? -6.889 -4.770 0.687 1.00 85.06 87 GLY A C 1
ATOM 655 O O . GLY A 1 87 ? -8.055 -4.417 0.513 1.00 85.06 87 GLY A O 1
ATOM 656 N N . TYR A 1 88 ? -5.883 -4.213 0.007 1.00 89.50 88 TYR A N 1
ATOM 657 C CA . TYR A 1 88 ? -6.122 -3.298 -1.106 1.00 89.50 88 TYR A CA 1
ATOM 658 C C . TYR A 1 88 ? -6.577 -4.064 -2.351 1.00 89.50 88 TYR A C 1
ATOM 660 O O . TYR A 1 88 ? -6.076 -5.135 -2.671 1.00 89.50 88 TYR A O 1
ATOM 668 N N . THR A 1 89 ? -7.493 -3.484 -3.117 1.00 90.56 89 THR A N 1
ATOM 669 C CA . THR A 1 89 ? -7.844 -3.973 -4.454 1.00 90.56 89 THR A CA 1
ATOM 670 C C . THR A 1 89 ? -6.991 -3.250 -5.486 1.00 90.56 89 THR A C 1
ATOM 672 O O . THR A 1 89 ? -7.004 -2.018 -5.550 1.00 90.56 89 THR A O 1
ATOM 675 N N . THR A 1 90 ? -6.270 -3.987 -6.331 1.00 93.50 90 THR A N 1
ATOM 676 C CA . THR A 1 90 ? -5.440 -3.378 -7.377 1.00 93.50 90 THR A CA 1
ATOM 677 C C . THR A 1 90 ? -6.010 -3.601 -8.774 1.00 93.50 90 THR A C 1
ATOM 679 O O . THR A 1 90 ? -6.674 -4.589 -9.071 1.00 93.50 90 THR A O 1
ATOM 682 N N . THR A 1 91 ? -5.804 -2.629 -9.656 1.00 95.38 91 THR A N 1
ATOM 683 C CA . THR A 1 91 ? -6.176 -2.703 -11.069 1.00 95.38 91 THR A CA 1
ATOM 684 C C . THR A 1 91 ? -5.015 -2.190 -11.906 1.00 95.38 91 THR A C 1
ATOM 686 O O . THR A 1 91 ? -4.605 -1.032 -11.798 1.00 95.38 91 THR A O 1
ATOM 689 N N . VAL A 1 92 ? -4.474 -3.048 -12.769 1.00 95.69 92 VAL A N 1
ATOM 690 C CA . VAL A 1 92 ? -3.396 -2.673 -13.689 1.00 95.69 92 VAL A CA 1
ATOM 691 C C . VAL A 1 92 ? -3.975 -1.829 -14.819 1.00 95.69 92 VAL A C 1
ATOM 693 O O . VAL A 1 92 ? -4.698 -2.334 -15.673 1.00 95.69 92 VAL A O 1
ATOM 696 N N . LEU A 1 93 ? -3.632 -0.540 -14.851 1.00 94.31 93 LEU A N 1
ATOM 697 C CA . LEU A 1 93 ? -4.030 0.345 -15.952 1.00 94.31 93 LEU A CA 1
ATOM 698 C C . LEU A 1 93 ? -3.108 0.170 -17.164 1.00 94.31 93 LEU A C 1
ATOM 700 O O . LEU A 1 93 ? -3.540 0.261 -18.310 1.00 94.31 93 LEU A O 1
ATOM 704 N N . ARG A 1 94 ? -1.813 -0.039 -16.899 1.00 93.94 94 ARG A N 1
ATOM 705 C CA . ARG A 1 94 ? -0.764 -0.388 -17.870 1.00 93.94 94 ARG A CA 1
ATOM 706 C C . ARG A 1 94 ? 0.497 -0.825 -17.123 1.00 93.94 94 ARG A C 1
ATOM 708 O O . ARG A 1 94 ? 0.617 -0.584 -15.926 1.00 93.94 94 ARG A O 1
ATOM 715 N N . ALA A 1 95 ? 1.479 -1.384 -17.830 1.00 92.75 95 ALA A N 1
ATOM 716 C CA . ALA A 1 95 ? 2.772 -1.730 -17.233 1.00 92.75 95 ALA A CA 1
ATOM 717 C C . ALA A 1 95 ? 3.406 -0.528 -16.494 1.00 92.75 95 ALA A C 1
ATOM 719 O O . ALA A 1 95 ? 3.580 0.553 -17.079 1.00 92.75 95 ALA A O 1
ATOM 720 N N . GLY A 1 96 ? 3.748 -0.724 -15.216 1.00 95.06 96 GLY A N 1
ATOM 721 C CA . GLY A 1 96 ? 4.302 0.312 -14.334 1.00 95.06 96 GLY A CA 1
ATOM 722 C C . GLY A 1 96 ? 3.276 1.324 -13.802 1.00 95.06 96 GLY A C 1
ATOM 723 O O . GLY A 1 96 ? 3.672 2.381 -13.313 1.00 95.06 96 GLY A O 1
ATOM 724 N N . LEU A 1 97 ? 1.968 1.066 -13.941 1.00 97.19 97 LEU A N 1
ATOM 725 C CA . LEU A 1 97 ? 0.907 1.928 -13.411 1.00 97.19 97 LEU A CA 1
ATOM 726 C C . LEU A 1 97 ? -0.281 1.114 -12.878 1.00 97.19 97 LEU A C 1
ATOM 728 O O . LEU A 1 97 ? -0.995 0.455 -13.639 1.00 97.19 97 LEU A O 1
ATOM 732 N N . LEU A 1 98 ? -0.524 1.244 -11.577 1.00 95.94 98 LEU A N 1
ATOM 733 C CA . LEU A 1 98 ? -1.632 0.628 -10.855 1.00 95.94 98 LEU A CA 1
ATOM 734 C C . LEU A 1 98 ? -2.618 1.694 -10.385 1.00 95.94 98 LEU A C 1
ATOM 736 O O . LEU A 1 98 ? -2.219 2.767 -9.930 1.00 95.94 98 LEU A O 1
ATOM 740 N N . LEU A 1 99 ? -3.902 1.368 -10.460 1.00 94.19 99 LEU A N 1
ATOM 741 C CA . LEU A 1 99 ? -4.927 1.980 -9.633 1.00 94.19 99 LEU A CA 1
ATOM 742 C C . LEU A 1 99 ? -5.126 1.083 -8.411 1.00 94.19 99 LEU A C 1
ATOM 744 O O . LEU A 1 99 ? -5.364 -0.113 -8.548 1.00 94.19 99 LEU A O 1
ATOM 748 N N . VAL A 1 100 ? -5.005 1.666 -7.230 1.00 92.56 100 VAL A N 1
ATOM 749 C CA . VAL A 1 100 ? -5.174 1.000 -5.944 1.00 92.56 100 VAL A CA 1
ATOM 750 C C . VAL A 1 100 ? -6.428 1.577 -5.307 1.00 92.56 100 VAL A C 1
ATOM 752 O O . VAL A 1 100 ? -6.556 2.790 -5.139 1.00 92.56 100 VAL A O 1
ATOM 755 N N . THR A 1 101 ? -7.382 0.707 -5.022 1.00 87.88 101 THR A N 1
ATOM 756 C CA . THR A 1 101 ? -8.701 1.049 -4.490 1.00 87.88 101 THR A CA 1
ATOM 757 C C . THR A 1 101 ? -9.030 0.147 -3.322 1.00 87.88 101 THR A C 1
ATOM 759 O O . THR A 1 101 ? -8.350 -0.850 -3.081 1.00 87.88 101 THR A O 1
ATOM 762 N N . GLY A 1 102 ? -10.077 0.505 -2.588 1.00 73.50 102 GLY A N 1
ATOM 763 C CA . GLY A 1 102 ? -10.309 -0.115 -1.300 1.00 73.50 102 GLY A CA 1
ATOM 764 C C . GLY A 1 102 ? -9.153 0.189 -0.353 1.00 73.50 102 GLY A C 1
ATOM 765 O O . GLY A 1 102 ? -8.174 0.853 -0.680 1.00 73.50 102 GLY A O 1
ATOM 766 N N . GLY A 1 103 ? -9.320 -0.255 0.863 1.00 65.25 103 GLY A N 1
ATOM 767 C CA . GLY A 1 103 ? -8.385 -0.091 1.947 1.00 65.25 103 GLY A CA 1
ATOM 768 C C . GLY A 1 103 ? -9.060 -0.725 3.135 1.00 65.25 103 GLY A C 1
ATOM 769 O O . GLY A 1 103 ? -10.289 -0.839 3.162 1.00 65.25 103 GLY A O 1
ATOM 770 N N . LEU A 1 104 ? -8.255 -1.161 4.088 1.00 58.88 104 LEU A N 1
ATOM 771 C CA . LEU A 1 104 ? -8.770 -1.586 5.371 1.00 58.88 104 LEU A CA 1
ATOM 772 C C . LEU A 1 104 ? -9.741 -0.511 5.882 1.00 58.88 104 LEU A C 1
ATOM 774 O O . LEU A 1 104 ? -9.390 0.676 5.865 1.00 58.88 104 LEU A O 1
ATOM 778 N N . ASP A 1 105 ? -10.952 -0.899 6.288 1.00 64.50 105 ASP A N 1
ATOM 779 C CA . ASP A 1 105 ? -11.799 0.026 7.027 1.00 64.50 105 ASP A CA 1
ATOM 780 C C . ASP A 1 105 ? -11.042 0.340 8.318 1.00 64.50 105 ASP A C 1
ATOM 782 O O . ASP A 1 105 ? -10.933 -0.476 9.230 1.00 64.50 105 ASP A O 1
ATOM 786 N N . LEU A 1 106 ? -10.403 1.509 8.335 1.00 62.25 106 LEU A N 1
ATOM 787 C CA . LEU A 1 106 ? -9.592 1.966 9.452 1.00 62.25 106 LEU A CA 1
ATOM 788 C C . LEU A 1 106 ? -10.421 1.997 10.735 1.00 62.25 106 LEU A C 1
ATOM 790 O O . LEU A 1 106 ? -9.858 1.786 11.803 1.00 62.25 106 LEU A O 1
ATOM 794 N N . VAL A 1 107 ? -11.736 2.216 10.631 1.00 65.50 107 VAL A N 1
ATOM 795 C CA . VAL A 1 107 ? -12.648 2.141 11.773 1.00 65.50 107 VAL A CA 1
ATOM 796 C C . VAL A 1 107 ? -12.786 0.694 12.232 1.00 65.50 107 VAL A C 1
ATOM 798 O O . VAL A 1 107 ? -12.566 0.425 13.406 1.00 65.50 107 VAL A O 1
ATOM 801 N N . GLU A 1 108 ? -13.032 -0.246 11.320 1.00 64.81 108 GLU A N 1
ATOM 802 C CA . GLU A 1 108 ? -13.150 -1.674 11.651 1.00 64.81 108 GLU A CA 1
ATOM 803 C C . GLU A 1 108 ? -11.849 -2.248 12.244 1.00 64.81 108 GLU A C 1
ATOM 805 O O . GLU A 1 108 ? -11.877 -2.995 13.225 1.00 64.81 108 GLU A O 1
ATOM 810 N N . LEU A 1 109 ? -10.685 -1.849 11.716 1.00 66.69 109 LEU A N 1
ATOM 811 C CA . LEU A 1 109 ? -9.390 -2.225 12.287 1.00 66.69 109 LEU A CA 1
ATOM 812 C C . LEU A 1 109 ? -9.197 -1.636 13.687 1.00 66.69 109 LEU A C 1
ATOM 814 O O . LEU A 1 109 ? -8.735 -2.341 14.586 1.00 66.69 109 LEU A O 1
ATOM 818 N N . LEU A 1 110 ? -9.512 -0.352 13.873 1.00 75.12 110 LEU A N 1
ATOM 819 C CA . LEU A 1 110 ? -9.390 0.301 15.176 1.00 75.12 110 LEU A CA 1
ATOM 820 C C . LEU A 1 110 ? -10.337 -0.335 16.197 1.00 75.12 110 LEU A C 1
ATOM 822 O O . LEU A 1 110 ? -9.911 -0.602 17.320 1.00 75.12 110 LEU A O 1
ATOM 826 N N . ASP A 1 111 ? -11.568 -0.659 15.805 1.00 77.81 111 ASP A N 1
ATOM 827 C CA . ASP A 1 111 ? -12.538 -1.347 16.657 1.00 77.81 111 ASP A CA 1
ATOM 828 C C . ASP A 1 111 ? -12.038 -2.740 17.061 1.00 77.81 111 ASP A C 1
ATOM 830 O O . ASP A 1 111 ? -12.080 -3.097 18.242 1.00 77.81 111 ASP A O 1
ATOM 834 N N . ALA A 1 112 ? -11.469 -3.504 16.123 1.00 70.00 112 ALA A N 1
ATOM 835 C CA . ALA A 1 112 ? -10.868 -4.804 16.421 1.00 70.00 112 ALA A CA 1
ATOM 836 C C . ALA A 1 112 ? -9.665 -4.690 17.379 1.00 70.00 112 ALA A C 1
ATOM 838 O O . ALA A 1 112 ? -9.525 -5.490 18.310 1.00 70.00 112 ALA A O 1
ATOM 839 N N . GLN A 1 113 ? -8.808 -3.678 17.196 1.00 81.50 113 GLN A N 1
ATOM 840 C CA . GLN A 1 113 ? -7.671 -3.417 18.086 1.00 81.50 113 GLN A CA 1
ATOM 841 C C . GLN A 1 113 ? -8.124 -3.000 19.491 1.00 81.50 113 GLN A C 1
ATOM 843 O O . GLN A 1 113 ? -7.578 -3.492 20.484 1.00 81.50 113 GLN A O 1
ATOM 848 N N . 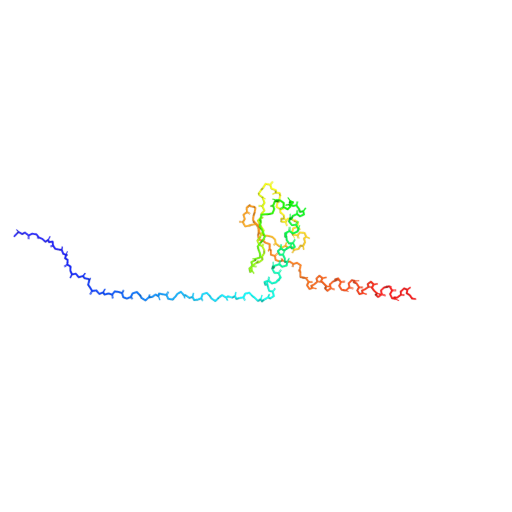ILE A 1 114 ? -9.139 -2.137 19.590 1.00 90.81 114 ILE A N 1
ATOM 849 C CA . ILE A 1 114 ? -9.739 -1.724 20.864 1.00 90.81 114 ILE A CA 1
ATOM 850 C C . ILE A 1 114 ? -10.350 -2.931 21.577 1.00 90.81 114 ILE A C 1
ATOM 852 O O . ILE A 1 114 ? -10.114 -3.110 22.776 1.00 90.81 114 ILE A O 1
ATOM 856 N N . ALA A 1 115 ? -11.087 -3.781 20.858 1.00 86.38 115 ALA A N 1
ATOM 857 C CA . ALA A 1 115 ? -11.681 -4.990 21.419 1.00 86.38 115 ALA A CA 1
ATOM 858 C C . ALA A 1 115 ? -10.605 -5.941 21.973 1.00 86.38 115 ALA A C 1
ATOM 860 O O . ALA A 1 115 ? -10.709 -6.394 23.115 1.00 86.38 115 ALA A O 1
ATOM 861 N N . GLY A 1 116 ? -9.528 -6.177 21.215 1.00 88.62 116 GLY A N 1
ATOM 862 C CA . GLY A 1 116 ? -8.414 -7.021 21.655 1.00 88.62 116 GLY A CA 1
ATOM 863 C C . GLY A 1 116 ? -7.685 -6.471 22.886 1.00 88.62 116 GLY A C 1
ATOM 864 O O . GLY A 1 116 ? -7.419 -7.212 23.834 1.00 88.62 116 GLY A O 1
ATOM 865 N N . LEU A 1 117 ? -7.404 -5.165 22.914 1.00 94.06 117 LEU A N 1
ATOM 866 C CA . LEU A 1 117 ? -6.769 -4.514 24.066 1.00 94.06 117 LEU A CA 1
ATOM 867 C C . LEU A 1 117 ? -7.671 -4.515 25.306 1.00 94.06 117 LEU A C 1
ATOM 869 O O . LEU A 1 117 ? -7.178 -4.686 26.422 1.00 94.06 117 LEU A O 1
ATOM 873 N N . THR A 1 118 ? -8.982 -4.358 25.119 1.00 93.38 118 THR A N 1
ATOM 874 C CA . THR A 1 118 ? -9.970 -4.438 26.204 1.00 93.38 118 THR A CA 1
ATOM 875 C C . THR A 1 118 ? -9.994 -5.834 26.815 1.00 93.38 118 THR A C 1
ATOM 877 O O . THR A 1 118 ? -9.822 -5.959 28.026 1.00 93.38 118 THR A O 1
ATOM 880 N N . ALA A 1 119 ? -10.086 -6.877 25.987 1.00 89.38 119 ALA A N 1
ATOM 881 C CA . ALA A 1 119 ? -10.069 -8.263 26.452 1.00 89.38 119 ALA A CA 1
ATOM 882 C C . ALA A 1 119 ? -8.769 -8.609 27.203 1.00 89.38 119 ALA A C 1
ATOM 884 O O . ALA A 1 119 ? -8.788 -9.278 28.235 1.00 89.38 119 ALA A O 1
ATOM 885 N N . LEU A 1 120 ? -7.625 -8.106 26.726 1.00 91.69 120 LEU A N 1
ATOM 886 C CA . LEU A 1 120 ? -6.333 -8.315 27.382 1.00 91.69 120 LEU A CA 1
ATOM 887 C C . LEU A 1 120 ? -6.257 -7.601 28.740 1.00 91.69 120 LEU A C 1
ATOM 889 O O . LEU A 1 120 ? -5.714 -8.144 29.703 1.00 91.69 120 LEU A O 1
ATOM 893 N N . ARG A 1 121 ? -6.835 -6.399 28.841 1.00 93.00 121 ARG A N 1
ATOM 894 C CA . ARG A 1 121 ? -6.942 -5.662 30.105 1.00 93.00 121 ARG A CA 1
ATOM 895 C C . ARG A 1 121 ? -7.844 -6.382 31.110 1.00 93.00 121 ARG A C 1
ATOM 897 O O . ARG A 1 121 ? -7.481 -6.432 32.283 1.00 93.00 121 ARG A O 1
ATOM 904 N N . GLU A 1 122 ? -8.978 -6.921 30.669 1.00 93.06 122 GLU A N 1
ATOM 905 C CA . GLU A 1 122 ? -9.890 -7.708 31.513 1.00 93.06 122 GLU A CA 1
ATOM 906 C C . GLU A 1 122 ? -9.203 -8.974 32.032 1.00 93.06 122 GLU A C 1
ATOM 908 O O . GLU A 1 122 ? -9.152 -9.183 33.241 1.00 93.06 122 GLU A O 1
ATOM 913 N N . ALA A 1 123 ? -8.529 -9.728 31.159 1.00 86.81 123 ALA A N 1
ATOM 914 C CA . ALA A 1 123 ? -7.772 -10.914 31.562 1.00 86.81 123 ALA A CA 1
ATOM 915 C C . ALA A 1 123 ? -6.698 -10.607 32.627 1.00 86.81 123 ALA A C 1
ATOM 917 O O . ALA A 1 123 ? -6.532 -11.357 33.589 1.00 86.81 123 ALA A O 1
ATOM 918 N N . ILE A 1 124 ? -5.982 -9.483 32.498 1.00 89.88 124 ILE A N 1
ATOM 919 C CA . ILE A 1 124 ? -5.000 -9.045 33.506 1.00 89.88 124 ILE A CA 1
ATOM 920 C C . ILE A 1 124 ? -5.684 -8.645 34.822 1.00 89.88 124 ILE A C 1
ATOM 922 O O . ILE A 1 124 ? -5.132 -8.905 35.892 1.00 89.88 124 ILE A O 1
ATOM 926 N N . ALA A 1 125 ? -6.854 -8.005 34.758 1.00 85.44 125 ALA A N 1
ATOM 927 C CA . ALA A 1 125 ? -7.608 -7.597 35.940 1.00 85.44 125 ALA A CA 1
ATOM 928 C C . ALA A 1 125 ? -8.151 -8.801 36.727 1.00 85.44 125 ALA A C 1
ATOM 930 O O . ALA A 1 125 ? -8.098 -8.774 37.950 1.00 85.44 125 ALA A O 1
ATOM 931 N N . GLU A 1 126 ? -8.587 -9.861 36.042 1.00 75.25 126 GLU A N 1
ATOM 932 C CA . GLU A 1 126 ? -9.057 -11.115 36.655 1.00 75.25 126 GLU A CA 1
ATOM 933 C C . GLU A 1 126 ? -7.929 -11.934 37.313 1.00 75.25 126 GLU A C 1
ATOM 935 O O . GLU A 1 126 ? -8.183 -12.798 38.149 1.00 75.25 126 GLU A O 1
ATOM 940 N N . THR A 1 127 ? -6.672 -11.692 36.920 1.00 70.38 127 THR A N 1
ATOM 941 C CA . THR A 1 127 ? -5.495 -12.429 37.421 1.00 70.38 127 THR A CA 1
ATOM 942 C C . THR A 1 127 ? -4.879 -11.785 38.680 1.00 70.38 127 THR A C 1
ATOM 944 O O . THR A 1 127 ? -3.903 -12.306 39.223 1.00 70.38 127 THR A O 1
ATOM 947 N N . ARG A 1 128 ? -5.408 -10.646 39.150 1.00 52.28 128 ARG A N 1
ATOM 948 C CA . ARG A 1 128 ? -4.976 -9.945 40.374 1.00 52.28 128 ARG A CA 1
ATOM 949 C C . ARG A 1 128 ? -5.930 -10.181 41.534 1.00 52.28 128 ARG A C 1
ATOM 951 O O . ARG A 1 128 ? -5.405 -10.267 42.666 1.00 52.28 128 ARG A O 1
#

Secondary structure (DSSP, 8-state):
----------------------------PPPHHHHHHHHHHHHHHHHHHHHHH-GGGEEEEEEETTEEEEEE-TTS--SHHHHHHTT-EEEEEETTEEEEE----HHHHHHHHHHHHHHHHHHHHHT-

Radius of gyration: 29.64 Å; chains: 1; bounding box: 40×52×120 Å